Protein AF-A0A377XF42-F1 (afdb_monomer_lite)

Foldseek 3Di:
DAAEDEDDDPPCPRVVVLVVVCVVVDVVRYDYHD

Organism: Klebsiella pneumoniae (NCBI:txid573)

InterPro domains:
  IPR029039 Flavoprotein-like superfamily [SSF52218] (1-33)

Secondary structure (DSSP, 8-state):
--EEEE---SSSHHHHHHHHHHHHH-TTTEEEE-

Radius of gyration: 9.32 Å; chains: 1; bounding box: 26×16×21 Å

Structure (mmCIF, N/CA/C/O backbone):
data_AF-A0A377XF42-F1
#
_entry.id   AF-A0A377XF42-F1
#
loop_
_atom_site.group_PDB
_atom_site.id
_atom_site.type_symbol
_atom_site.label_atom_id
_atom_site.label_alt_id
_atom_site.label_comp_id
_atom_site.label_asym_id
_atom_site.label_entity_id
_atom_site.label_seq_id
_atom_site.pdbx_PDB_ins_code
_atom_site.Cartn_x
_atom_site.Cartn_y
_atom_site.Cartn_z
_atom_site.occupancy
_atom_site.B_iso_or_equiv
_atom_site.auth_seq_id
_atom_site.auth_comp_id
_atom_site.auth_asym_id
_atom_site.auth_atom_id
_atom_site.pdbx_PDB_model_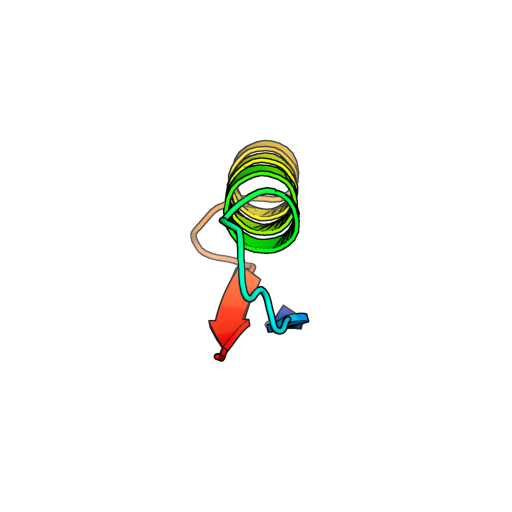num
ATOM 1 N N . MET A 1 1 ? -15.132 -5.024 8.562 1.00 67.81 1 MET A N 1
ATOM 2 C CA . MET A 1 1 ? -15.092 -4.918 7.088 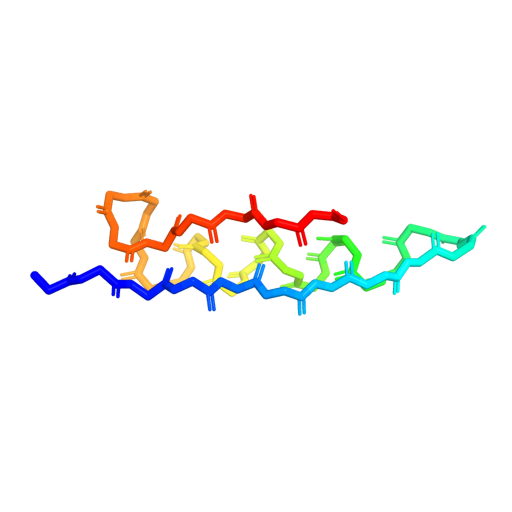1.00 67.81 1 MET A CA 1
ATOM 3 C C . MET A 1 1 ? -13.623 -4.941 6.720 1.00 67.81 1 MET A C 1
ATOM 5 O O . MET A 1 1 ? -12.919 -4.115 7.273 1.00 67.81 1 MET A O 1
ATOM 9 N N . ASN A 1 2 ? -13.164 -5.900 5.912 1.00 85.25 2 ASN A N 1
ATOM 10 C CA . ASN A 1 2 ? -11.742 -6.032 5.563 1.00 85.25 2 ASN A CA 1
ATOM 11 C C . ASN A 1 2 ? -11.544 -5.798 4.067 1.00 85.25 2 ASN A C 1
ATOM 13 O O . ASN A 1 2 ? -12.284 -6.351 3.252 1.00 85.25 2 ASN A O 1
ATOM 17 N N . ILE A 1 3 ? -10.552 -4.978 3.731 1.00 95.31 3 ILE A N 1
ATOM 18 C CA . ILE A 1 3 ? -10.152 -4.631 2.369 1.00 95.31 3 ILE A CA 1
ATOM 19 C C . ILE A 1 3 ? -8.903 -5.449 2.031 1.00 95.31 3 ILE A C 1
ATOM 21 O O . ILE A 1 3 ? -7.877 -5.328 2.697 1.00 95.31 3 ILE A O 1
ATOM 25 N N . GLY A 1 4 ? -8.985 -6.282 0.995 1.00 95.19 4 GLY A N 1
ATOM 26 C CA . GLY A 1 4 ? -7.814 -6.940 0.416 1.00 95.19 4 GLY A CA 1
ATOM 27 C C . GLY A 1 4 ? -7.182 -6.039 -0.640 1.00 95.19 4 GLY A C 1
ATOM 28 O O . GLY A 1 4 ? -7.836 -5.713 -1.631 1.00 95.19 4 GLY A O 1
ATOM 29 N N . LEU A 1 5 ? -5.932 -5.630 -0.431 1.00 95.62 5 LEU A N 1
ATOM 30 C CA . LEU A 1 5 ? -5.175 -4.803 -1.364 1.00 95.62 5 LEU A CA 1
ATOM 31 C C . LEU A 1 5 ? -4.118 -5.656 -2.070 1.00 95.62 5 LEU A C 1
ATOM 33 O O . LEU A 1 5 ? -3.104 -6.024 -1.480 1.00 95.62 5 LEU A O 1
ATOM 37 N N . PHE A 1 6 ? -4.383 -5.966 -3.336 1.00 96.50 6 PHE A N 1
ATOM 38 C CA . PHE A 1 6 ? -3.532 -6.798 -4.183 1.00 96.50 6 PHE A CA 1
ATOM 39 C C . PHE A 1 6 ? -2.620 -5.917 -5.027 1.00 96.50 6 PHE A C 1
ATOM 41 O O . PHE A 1 6 ? -3.102 -5.016 -5.721 1.00 96.50 6 PHE A O 1
ATOM 48 N N . TYR A 1 7 ? -1.319 -6.175 -4.988 1.00 95.12 7 TYR A N 1
ATOM 49 C CA . TYR A 1 7 ? -0.350 -5.428 -5.777 1.00 95.12 7 TYR A CA 1
ATOM 50 C C . TYR A 1 7 ? 0.775 -6.333 -6.268 1.00 95.12 7 TYR A C 1
ATOM 52 O O . TYR A 1 7 ? 1.084 -7.354 -5.674 1.00 95.12 7 TYR A O 1
ATOM 60 N N . GLY A 1 8 ? 1.428 -5.910 -7.347 1.00 93.31 8 GLY A N 1
ATOM 61 C CA . GLY A 1 8 ? 2.657 -6.519 -7.838 1.00 93.31 8 GLY A CA 1
ATOM 62 C C . GLY A 1 8 ? 3.655 -5.431 -8.214 1.00 93.31 8 GLY A C 1
ATOM 63 O O . GLY A 1 8 ? 3.274 -4.379 -8.740 1.00 93.31 8 GLY A O 1
ATOM 64 N N . SER A 1 9 ? 4.934 -5.659 -7.924 1.00 90.25 9 SER A N 1
ATOM 65 C CA . SER A 1 9 ? 6.000 -4.715 -8.252 1.00 90.25 9 SER A CA 1
ATOM 66 C C . SER A 1 9 ? 7.308 -5.439 -8.546 1.00 90.25 9 SER A C 1
ATOM 68 O O . SER A 1 9 ? 7.710 -6.323 -7.800 1.00 90.25 9 SER A O 1
ATOM 70 N N . SER A 1 10 ? 8.004 -5.030 -9.604 1.00 93.00 10 SER A N 1
ATOM 71 C CA . SER A 1 10 ? 9.385 -5.451 -9.884 1.00 93.00 10 SER A CA 1
ATOM 72 C C . SER A 1 10 ? 10.424 -4.453 -9.363 1.00 93.00 10 SER A C 1
ATOM 74 O O . SER A 1 10 ? 11.612 -4.756 -9.332 1.00 93.00 10 SER A O 1
ATOM 76 N N . THR A 1 11 ? 9.983 -3.258 -8.957 1.00 95.06 11 THR A N 1
ATOM 77 C CA . THR A 1 11 ? 10.846 -2.143 -8.529 1.00 95.06 11 THR A CA 1
ATOM 78 C C . THR A 1 11 ? 10.342 -1.475 -7.244 1.00 95.06 11 THR A C 1
ATOM 80 O O . THR A 1 11 ? 10.593 -0.294 -7.025 1.00 95.06 11 THR A O 1
ATOM 83 N N . CYS A 1 12 ? 9.557 -2.186 -6.429 1.00 92.94 12 CYS A N 1
ATOM 84 C CA . CYS A 1 12 ? 9.004 -1.745 -5.133 1.00 92.94 12 CYS A CA 1
ATOM 85 C C . CYS A 1 12 ? 8.110 -0.478 -5.112 1.00 92.94 12 CYS A C 1
ATOM 87 O O . CYS A 1 12 ? 7.514 -0.173 -4.085 1.00 92.94 12 CYS A O 1
ATOM 89 N N . TYR A 1 13 ? 7.914 0.245 -6.219 1.00 96.44 13 TYR A N 1
ATOM 90 C CA . TYR A 1 13 ? 7.060 1.445 -6.211 1.00 96.44 13 TYR A CA 1
ATOM 91 C C . TYR A 1 13 ? 5.595 1.144 -5.878 1.00 96.44 13 TYR A C 1
ATOM 93 O O . TYR A 1 13 ? 4.972 1.896 -5.126 1.00 96.44 13 TYR A O 1
ATOM 101 N N . THR A 1 14 ? 5.048 0.039 -6.395 1.00 95.88 14 THR A N 1
ATOM 102 C CA . THR A 1 14 ? 3.665 -0.356 -6.087 1.00 95.88 14 THR A CA 1
ATOM 103 C C . THR A 1 14 ? 3.519 -0.821 -4.634 1.00 95.88 14 THR A C 1
ATOM 105 O O . THR A 1 14 ? 2.496 -0.545 -4.019 1.00 95.88 14 THR A O 1
ATOM 108 N N . GLU A 1 15 ? 4.555 -1.441 -4.054 1.00 96.62 15 GLU A N 1
ATOM 109 C CA . GLU A 1 15 ? 4.610 -1.799 -2.624 1.00 96.62 15 GLU A CA 1
ATOM 110 C C . GLU A 1 15 ? 4.547 -0.556 -1.737 1.00 96.62 15 GLU A C 1
ATOM 112 O O . GLU A 1 15 ? 3.707 -0.464 -0.847 1.00 96.62 15 GLU A O 1
ATOM 117 N N . MET A 1 16 ? 5.364 0.457 -2.035 1.00 96.56 16 MET A N 1
ATOM 118 C CA . MET A 1 16 ? 5.363 1.712 -1.276 1.00 96.56 16 MET A CA 1
ATOM 119 C C . MET A 1 16 ? 4.012 2.435 -1.355 1.00 96.56 16 MET A C 1
ATOM 121 O O . MET A 1 16 ? 3.575 3.063 -0.389 1.00 96.56 16 MET A O 1
ATOM 125 N N . ALA A 1 17 ? 3.343 2.381 -2.510 1.00 97.00 17 ALA A N 1
ATOM 126 C CA . ALA A 1 17 ? 1.998 2.927 -2.655 1.00 97.00 17 ALA A CA 1
ATOM 127 C C . ALA A 1 17 ? 0.981 2.133 -1.818 1.00 97.00 17 ALA A C 1
ATOM 129 O O . ALA A 1 17 ? 0.159 2.736 -1.130 1.00 97.00 17 ALA A O 1
ATOM 130 N N . AL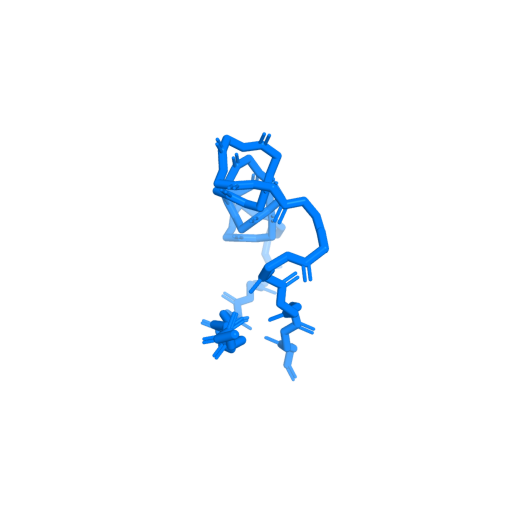A A 1 18 ? 1.068 0.802 -1.834 1.00 97.25 18 ALA A N 1
ATOM 131 C CA . ALA A 1 18 ? 0.215 -0.087 -1.055 1.00 97.25 18 ALA A CA 1
ATOM 132 C C . ALA A 1 18 ? 0.335 0.151 0.458 1.00 97.25 18 ALA A C 1
ATOM 134 O O . ALA A 1 18 ? -0.682 0.249 1.149 1.00 97.25 18 ALA A O 1
ATOM 135 N N . GLU A 1 19 ? 1.557 0.326 0.962 1.00 96.81 19 GLU A N 1
ATOM 136 C CA . GLU A 1 19 ? 1.809 0.667 2.366 1.00 96.81 19 GLU A CA 1
ATOM 137 C C . GLU A 1 19 ? 1.180 2.008 2.744 1.00 96.81 19 GLU A C 1
ATOM 139 O O . GLU A 1 19 ? 0.446 2.087 3.725 1.00 96.81 19 GLU A O 1
ATOM 144 N N . LYS A 1 20 ? 1.366 3.047 1.920 1.00 98.06 20 LYS A N 1
ATOM 145 C CA . LYS A 1 20 ? 0.744 4.357 2.165 1.00 98.06 20 LYS A CA 1
ATOM 146 C C . LYS A 1 20 ? -0.780 4.289 2.176 1.00 98.06 20 LYS A C 1
ATOM 148 O O . LYS A 1 20 ? -1.412 4.949 2.995 1.00 98.06 20 LYS A O 1
ATOM 153 N N . ILE A 1 21 ? -1.378 3.507 1.275 1.00 96.94 21 ILE A N 1
ATOM 154 C CA . ILE A 1 21 ? -2.832 3.308 1.236 1.00 96.94 21 ILE A CA 1
ATOM 155 C C . ILE A 1 21 ? -3.308 2.644 2.533 1.00 96.94 21 ILE A C 1
ATOM 157 O O . ILE A 1 21 ? -4.274 3.116 3.133 1.00 96.94 21 ILE A O 1
ATOM 161 N N . ARG A 1 22 ? -2.617 1.595 2.998 1.00 97.06 22 ARG A N 1
ATOM 162 C CA . ARG A 1 22 ? -2.914 0.942 4.281 1.00 97.06 22 ARG A CA 1
ATOM 163 C C . ARG A 1 22 ? -2.805 1.924 5.446 1.00 97.06 22 ARG A C 1
ATOM 165 O O . ARG A 1 22 ? -3.699 1.953 6.282 1.00 97.06 22 ARG A O 1
ATOM 172 N N . ASP A 1 23 ? -1.754 2.734 5.493 1.00 97.31 23 A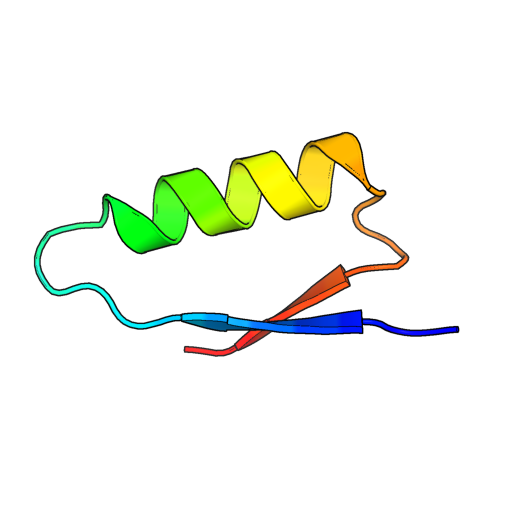SP A N 1
ATOM 173 C CA . ASP A 1 23 ? -1.511 3.645 6.615 1.00 97.31 23 ASP A CA 1
ATOM 174 C C . ASP A 1 23 ? -2.543 4.789 6.676 1.00 97.31 23 ASP A C 1
ATOM 176 O O . ASP A 1 23 ? -2.876 5.262 7.760 1.00 97.31 23 ASP A O 1
ATOM 180 N N . ILE A 1 24 ? -3.089 5.208 5.527 1.00 97.69 24 ILE A N 1
ATOM 181 C CA . ILE A 1 24 ? -4.161 6.215 5.450 1.00 97.69 24 ILE A CA 1
ATOM 182 C C . ILE A 1 24 ? -5.522 5.624 5.837 1.00 97.69 24 ILE A C 1
ATOM 184 O O . ILE A 1 24 ? -6.315 6.292 6.498 1.00 97.69 24 ILE A O 1
ATOM 188 N N . ILE A 1 25 ? -5.820 4.402 5.391 1.00 96.31 25 ILE A N 1
ATOM 189 C CA . ILE A 1 25 ? -7.128 3.766 5.616 1.00 96.31 25 ILE A CA 1
ATOM 190 C C . ILE A 1 25 ? -7.219 3.140 7.015 1.00 96.31 25 ILE A C 1
ATOM 192 O O . ILE A 1 25 ? -8.302 3.112 7.593 1.00 96.31 25 ILE A O 1
ATOM 196 N N . GLY A 1 26 ? -6.102 2.659 7.553 1.00 96.19 26 GLY A N 1
ATOM 197 C CA . GLY A 1 26 ? -6.020 1.933 8.816 1.00 96.19 26 GLY A CA 1
ATOM 198 C C . GLY A 1 26 ? -5.424 0.532 8.610 1.00 96.19 26 GLY A C 1
ATOM 199 O O . GLY A 1 26 ? -5.967 -0.254 7.820 1.00 96.19 26 GLY A O 1
ATOM 200 N N . PRO A 1 27 ? -4.325 0.173 9.304 1.00 95.12 27 PRO A N 1
ATOM 201 C CA . PRO A 1 27 ? -3.673 -1.131 9.155 1.00 95.12 27 PRO A CA 1
ATOM 202 C C . PRO A 1 27 ? -4.536 -2.314 9.606 1.00 95.12 27 PRO A C 1
ATOM 204 O O . PRO A 1 27 ? -4.333 -3.433 9.143 1.00 95.12 27 PRO A O 1
ATOM 207 N N . GLU A 1 28 ? -5.519 -2.085 10.470 1.00 95.69 28 GLU A N 1
ATOM 208 C CA . GLU A 1 28 ? -6.492 -3.083 10.914 1.00 95.69 28 GLU A CA 1
ATOM 209 C C . GLU A 1 28 ? -7.596 -3.3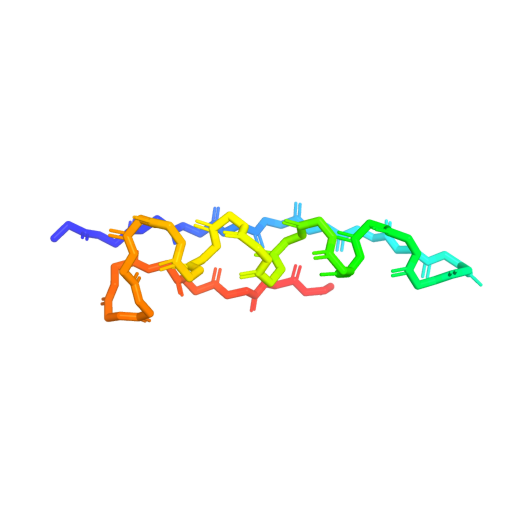66 9.884 1.00 95.69 28 GLU A C 1
ATOM 211 O O . GLU A 1 28 ? -8.294 -4.375 9.997 1.00 95.69 28 GLU A O 1
ATOM 216 N N . LEU A 1 29 ? -7.753 -2.496 8.879 1.00 96.31 29 LEU A N 1
ATOM 217 C CA . LEU A 1 29 ? -8.794 -2.598 7.853 1.00 96.31 29 LEU A CA 1
ATOM 218 C C . LEU A 1 29 ? -8.266 -3.104 6.506 1.00 96.31 29 LEU A C 1
ATOM 220 O O . LEU A 1 29 ? -9.055 -3.615 5.707 1.00 96.31 29 LEU A O 1
ATOM 224 N N . VAL A 1 30 ? -6.961 -2.971 6.240 1.00 96.81 30 VAL A N 1
ATOM 225 C CA . VAL A 1 30 ? -6.348 -3.308 4.946 1.00 96.81 30 VAL A CA 1
ATOM 226 C C . VAL A 1 30 ? -5.316 -4.425 5.094 1.00 96.81 30 VAL A C 1
ATOM 228 O O . VAL A 1 30 ? -4.307 -4.276 5.778 1.00 96.81 30 VAL A O 1
ATOM 231 N N . THR A 1 31 ? -5.537 -5.533 4.385 1.00 97.19 31 THR A N 1
ATOM 232 C CA . THR A 1 31 ? -4.574 -6.639 4.261 1.00 97.19 31 THR A CA 1
ATOM 233 C C . THR A 1 31 ? -3.859 -6.560 2.915 1.00 97.19 31 THR A C 1
ATOM 235 O O . THR A 1 31 ? -4.503 -6.460 1.872 1.00 97.19 31 THR A O 1
ATOM 238 N N . LEU A 1 32 ? -2.528 -6.596 2.947 1.00 96.12 32 LEU A N 1
ATOM 239 C CA . LEU A 1 32 ? -1.661 -6.529 1.772 1.00 96.12 32 LEU A CA 1
ATOM 240 C C . LEU A 1 32 ? -1.420 -7.930 1.187 1.00 96.12 32 LEU A C 1
ATOM 242 O O . LEU A 1 32 ? -1.057 -8.845 1.928 1.00 96.12 32 LEU A O 1
ATOM 246 N N . HIS A 1 33 ? -1.593 -8.085 -0.127 1.00 94.94 33 HIS A N 1
ATOM 247 C CA . HIS A 1 33 ? -1.343 -9.330 -0.861 1.00 94.94 33 HIS A CA 1
ATOM 248 C C . HIS A 1 33 ? -0.421 -9.077 -2.059 1.00 94.94 33 HIS A C 1
ATOM 250 O O . HIS A 1 33 ? -0.699 -8.190 -2.871 1.00 94.94 33 HIS A O 1
ATOM 256 N N . ILE A 1 34 ? 0.644 -9.879 -2.149 1.00 85.75 34 ILE A N 1
ATOM 257 C CA . ILE A 1 34 ? 1.642 -9.887 -3.229 1.00 85.75 34 ILE A CA 1
ATOM 2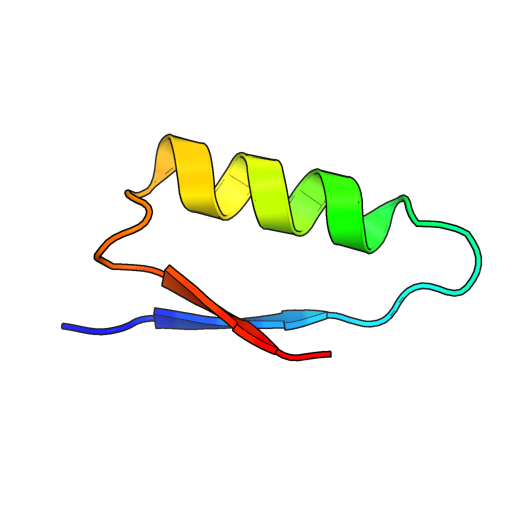58 C C . ILE A 1 34 ? 1.412 -11.050 -4.195 1.00 85.75 34 ILE A C 1
ATOM 260 O O . ILE A 1 34 ? 0.943 -12.112 -3.720 1.00 85.75 34 ILE A O 1
#

pLDDT: mean 94.39, std 5.45, range [67.81, 98.06]

Sequence (34 aa):
MNIGLFYGSSTCYTEMAAEKIRDIIGPELVTLHI